Protein AF-A0A7W7LZ13-F1 (afdb_monomer)

Structure (mmCIF, N/CA/C/O backbone):
data_AF-A0A7W7LZ13-F1
#
_entry.id   AF-A0A7W7LZ13-F1
#
loop_
_atom_site.gro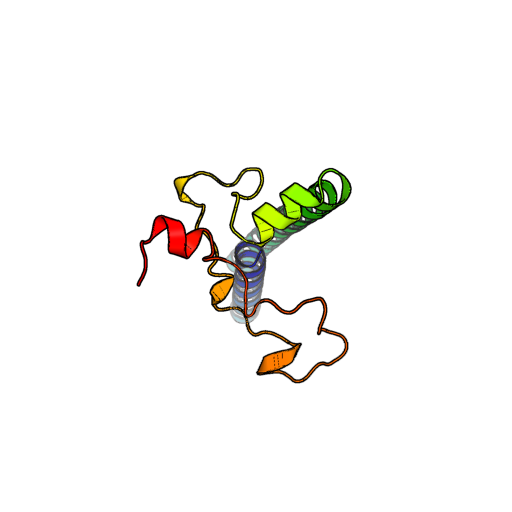up_PDB
_atom_site.id
_atom_site.type_symbol
_atom_site.label_atom_id
_atom_site.label_alt_id
_atom_site.label_comp_id
_atom_site.label_asym_id
_atom_site.label_entity_id
_atom_site.label_seq_id
_atom_site.pdbx_PDB_ins_code
_atom_site.Cartn_x
_atom_site.Cartn_y
_atom_site.Cartn_z
_atom_site.occupancy
_atom_site.B_iso_or_equiv
_atom_site.auth_seq_id
_atom_site.auth_comp_id
_atom_site.auth_asym_id
_atom_site.auth_atom_id
_atom_site.pdbx_PDB_model_num
ATOM 1 N N . MET A 1 1 ? 3.467 -4.064 -2.921 1.00 59.59 1 MET A N 1
ATOM 2 C CA . MET A 1 1 ? 2.098 -4.061 -2.355 1.00 59.59 1 MET A CA 1
ATOM 3 C C . MET A 1 1 ? 2.146 -4.537 -0.903 1.00 59.59 1 MET A C 1
ATOM 5 O O . MET A 1 1 ? 1.554 -5.547 -0.559 1.0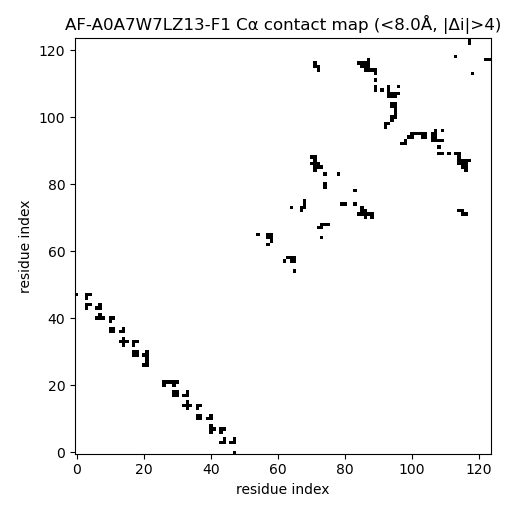0 59.59 1 MET A O 1
ATOM 9 N N . THR A 1 2 ? 2.902 -3.828 -0.067 1.00 74.88 2 THR A N 1
ATOM 10 C CA . THR A 1 2 ? 3.120 -4.149 1.355 1.00 74.88 2 THR A CA 1
ATOM 11 C C . THR A 1 2 ? 2.289 -3.241 2.254 1.00 74.88 2 THR A C 1
ATOM 13 O O . THR A 1 2 ? 1.703 -3.706 3.220 1.00 74.88 2 THR A O 1
ATOM 16 N N . ASP A 1 3 ? 2.124 -1.974 1.875 1.00 89.25 3 ASP A N 1
ATOM 17 C CA . ASP A 1 3 ? 1.556 -0.963 2.773 1.00 89.25 3 ASP A CA 1
ATOM 18 C C . ASP A 1 3 ? 0.060 -1.170 3.055 1.00 89.25 3 ASP A C 1
ATOM 20 O O . ASP A 1 3 ? -0.383 -1.013 4.190 1.00 89.25 3 ASP A O 1
ATOM 24 N N . LEU A 1 4 ? -0.728 -1.591 2.055 1.00 92.75 4 LEU A N 1
ATOM 25 C CA . LEU A 1 4 ? -2.144 -1.945 2.255 1.00 92.75 4 LEU A CA 1
ATOM 26 C C . LEU A 1 4 ? -2.304 -3.225 3.090 1.00 92.75 4 LEU A C 1
ATOM 28 O O . LEU A 1 4 ? -3.200 -3.309 3.932 1.00 92.75 4 LEU A O 1
ATOM 32 N N . GLN A 1 5 ? -1.408 -4.197 2.903 1.00 90.75 5 GLN A N 1
ATOM 33 C CA . GLN A 1 5 ? -1.391 -5.427 3.696 1.00 90.75 5 GLN A CA 1
ATOM 34 C C . GLN A 1 5 ? -1.037 -5.128 5.156 1.00 90.75 5 GLN A C 1
ATOM 36 O O . GLN A 1 5 ? -1.702 -5.619 6.071 1.00 90.75 5 GLN A O 1
ATOM 41 N N . ASP A 1 6 ? -0.045 -4.268 5.382 1.00 94.75 6 ASP A N 1
ATOM 42 C CA . ASP A 1 6 ? 0.335 -3.803 6.711 1.00 94.75 6 ASP A CA 1
ATOM 43 C C . ASP A 1 6 ? -0.773 -2.983 7.369 1.00 94.75 6 ASP A C 1
ATOM 45 O O . ASP A 1 6 ? -1.111 -3.242 8.524 1.00 94.75 6 ASP A O 1
ATOM 49 N N . ALA A 1 7 ? -1.416 -2.068 6.639 1.00 95.50 7 ALA A N 1
ATOM 50 C CA . ALA A 1 7 ? -2.565 -1.321 7.142 1.00 95.50 7 ALA A CA 1
ATOM 51 C C . ALA A 1 7 ? -3.699 -2.265 7.582 1.00 95.50 7 ALA A C 1
ATOM 53 O O . ALA A 1 7 ? -4.200 -2.157 8.704 1.00 95.50 7 ALA A O 1
ATOM 54 N N . SER A 1 8 ? -4.056 -3.243 6.744 1.00 94.25 8 SER A N 1
ATOM 55 C CA . SER A 1 8 ? -5.055 -4.276 7.054 1.00 94.25 8 SER A CA 1
ATOM 56 C C . SER A 1 8 ? -4.678 -5.079 8.308 1.00 94.25 8 SER A C 1
ATOM 58 O O . SER A 1 8 ? -5.511 -5.290 9.198 1.00 94.25 8 SER A O 1
ATOM 60 N N . ARG A 1 9 ? -3.401 -5.461 8.444 1.00 94.56 9 ARG A N 1
ATOM 61 C CA . ARG A 1 9 ? -2.867 -6.160 9.623 1.00 94.56 9 ARG A CA 1
ATOM 62 C C . ARG A 1 9 ? -2.953 -5.308 10.889 1.00 94.56 9 ARG A C 1
ATOM 64 O O . ARG A 1 9 ? -3.409 -5.799 11.923 1.00 94.56 9 ARG A O 1
ATOM 71 N N . PHE A 1 10 ? -2.546 -4.042 10.829 1.00 96.94 10 PHE A N 1
ATOM 72 C CA . PHE A 1 10 ? -2.582 -3.135 11.978 1.00 96.94 10 PHE A CA 1
ATOM 73 C C . PHE A 1 10 ? -4.009 -2.869 12.455 1.00 96.94 10 PHE A C 1
ATOM 75 O O . PHE A 1 10 ? -4.268 -2.937 13.657 1.00 96.94 10 PHE A O 1
ATOM 82 N N . LEU A 1 11 ? -4.949 -2.669 11.530 1.00 97.81 11 LEU A N 1
ATOM 83 C CA . LEU A 1 11 ? -6.370 -2.524 11.851 1.00 97.81 11 LEU A CA 1
ATOM 84 C C . LEU A 1 11 ? -6.930 -3.787 12.517 1.00 97.81 11 LEU A C 1
ATOM 86 O O . LEU A 1 11 ? -7.614 -3.700 13.538 1.00 97.81 11 LEU A O 1
ATOM 90 N N . GLY A 1 12 ? -6.594 -4.969 11.989 1.00 96.50 12 GLY A N 1
ATOM 91 C CA . GLY A 1 12 ? -6.993 -6.248 12.577 1.00 96.50 12 GLY A CA 1
ATOM 92 C C . GLY A 1 12 ? -6.481 -6.427 14.010 1.00 96.50 12 GLY A C 1
ATOM 93 O O . GLY A 1 12 ? -7.250 -6.799 14.903 1.00 96.50 12 GLY A O 1
ATOM 94 N N . ASN A 1 13 ? -5.210 -6.098 14.246 1.00 97.94 13 ASN A N 1
ATOM 95 C CA . ASN A 1 13 ? -4.586 -6.162 15.568 1.00 97.94 13 ASN A CA 1
ATOM 96 C C . ASN A 1 13 ? -5.245 -5.192 16.558 1.00 97.94 13 ASN A C 1
ATOM 98 O O . ASN A 1 13 ? -5.585 -5.588 17.675 1.00 97.94 13 ASN A O 1
ATOM 102 N N . ALA A 1 14 ? -5.482 -3.946 16.144 1.00 98.19 14 ALA A N 1
ATOM 103 C CA . ALA A 1 14 ? -6.150 -2.946 16.970 1.00 98.19 14 ALA A CA 1
ATOM 104 C C . ALA A 1 14 ? -7.587 -3.370 17.332 1.00 98.19 14 ALA A C 1
ATOM 106 O O . ALA A 1 14 ? -7.981 -3.308 18.498 1.00 98.19 14 ALA A O 1
ATOM 107 N N . ALA A 1 15 ? -8.347 -3.902 16.369 1.00 98.00 15 ALA A N 1
ATOM 108 C CA . ALA A 1 15 ? -9.695 -4.410 16.610 1.00 98.00 15 ALA A CA 1
ATOM 109 C C . ALA A 1 15 ? -9.709 -5.591 17.601 1.00 98.00 15 ALA A C 1
ATOM 111 O O . ALA A 1 15 ? -10.597 -5.681 18.451 1.00 98.00 15 ALA A O 1
ATOM 112 N N . MET A 1 16 ? -8.724 -6.495 17.525 1.00 97.56 16 MET A N 1
ATOM 113 C CA . MET A 1 16 ? -8.568 -7.591 18.491 1.00 97.56 16 MET A CA 1
ATOM 114 C C . MET A 1 16 ? -8.253 -7.077 19.900 1.00 97.56 16 MET A C 1
ATOM 116 O O . MET A 1 16 ? -8.856 -7.547 20.867 1.00 97.56 16 MET A O 1
ATOM 120 N N . ALA A 1 17 ? -7.354 -6.098 20.024 1.00 98.25 17 ALA A N 1
ATOM 121 C CA . ALA A 1 17 ? -7.001 -5.506 21.312 1.00 98.25 17 ALA A CA 1
ATOM 122 C C . ALA A 1 17 ? -8.208 -4.828 21.987 1.00 98.25 17 ALA A C 1
ATOM 124 O O . ALA A 1 17 ? -8.434 -5.021 23.184 1.00 98.25 17 ALA A O 1
ATOM 125 N N . LEU A 1 18 ? -9.028 -4.107 21.216 1.00 98.19 18 LEU A N 1
ATOM 126 C CA . LEU A 1 18 ? -10.250 -3.462 21.707 1.00 98.19 18 LEU A CA 1
ATOM 127 C C . LEU A 1 18 ? -11.326 -4.470 22.119 1.00 98.19 18 LEU A C 1
ATOM 129 O O . LEU A 1 18 ? -11.929 -4.313 23.178 1.00 98.19 18 LEU A O 1
ATOM 133 N N . ARG A 1 19 ? -11.516 -5.559 21.362 1.00 96.94 19 ARG A N 1
ATOM 134 C CA . ARG A 1 19 ? -12.392 -6.664 21.795 1.00 96.94 19 ARG A CA 1
ATOM 135 C C . ARG A 1 19 ? -11.937 -7.257 23.123 1.00 96.94 19 ARG A C 1
ATOM 137 O O . ARG A 1 19 ? -12.757 -7.496 24.002 1.00 96.94 19 ARG A O 1
ATOM 144 N N . ALA A 1 20 ? -10.633 -7.456 23.296 1.00 97.69 20 ALA A N 1
ATOM 145 C CA . ALA A 1 20 ? -10.096 -7.962 24.552 1.00 97.69 20 ALA A CA 1
ATOM 146 C C . ALA A 1 20 ? -10.318 -6.973 25.715 1.00 97.69 20 ALA A C 1
ATOM 148 O O . ALA A 1 20 ? -10.598 -7.398 26.834 1.00 97.69 20 ALA A O 1
ATOM 149 N N . ALA A 1 21 ? -10.229 -5.662 25.463 1.00 97.81 21 ALA A N 1
ATOM 150 C CA . ALA A 1 21 ? -10.563 -4.637 26.451 1.00 97.81 21 ALA A CA 1
ATOM 151 C C . ALA A 1 21 ? -12.056 -4.651 26.813 1.00 97.81 21 ALA A C 1
ATOM 153 O O . ALA A 1 21 ? -12.382 -4.629 27.998 1.00 97.81 21 ALA A O 1
ATOM 154 N N . HIS A 1 22 ? -12.948 -4.771 25.825 1.00 97.50 22 HIS A N 1
ATOM 155 C CA . HIS A 1 22 ? -14.387 -4.934 26.046 1.00 97.50 22 HIS A CA 1
ATOM 156 C C . HIS A 1 22 ? -14.683 -6.147 26.938 1.00 97.50 22 HIS A C 1
ATOM 158 O O . HIS A 1 22 ? -15.316 -5.992 27.975 1.00 97.50 22 HIS A O 1
ATOM 164 N N . VAL A 1 23 ? -14.137 -7.326 26.614 1.00 97.94 23 VAL A N 1
ATOM 165 C CA . VAL A 1 23 ? -14.340 -8.557 27.405 1.00 97.94 23 VAL A CA 1
ATOM 166 C C . VAL A 1 23 ? -13.897 -8.393 28.864 1.00 97.94 23 VAL A C 1
ATOM 168 O O . VAL A 1 23 ? -14.535 -8.933 29.761 1.00 97.94 23 VAL A O 1
ATOM 171 N N . ARG A 1 24 ? -12.820 -7.639 29.124 1.00 97.75 24 ARG A N 1
ATOM 172 C CA . ARG A 1 24 ? -12.316 -7.411 30.490 1.00 97.75 24 ARG A CA 1
ATOM 173 C C . ARG A 1 24 ? -13.083 -6.351 31.276 1.00 97.75 24 ARG A C 1
ATOM 175 O O . ARG A 1 24 ? -13.053 -6.389 32.500 1.00 97.75 24 ARG A O 1
ATOM 182 N N . THR A 1 25 ? -13.689 -5.380 30.600 1.00 97.06 25 THR A N 1
ATOM 183 C CA . THR A 1 25 ? -14.264 -4.186 31.248 1.00 97.06 25 THR A CA 1
ATOM 184 C C . THR A 1 25 ? -15.787 -4.141 31.200 1.00 97.06 25 THR A C 1
ATOM 186 O O . THR A 1 25 ? -16.388 -3.421 31.986 1.00 97.06 25 THR A O 1
ATOM 189 N N . GLY A 1 26 ? -16.414 -4.878 30.280 1.00 95.44 26 GLY A N 1
ATOM 190 C CA . GLY A 1 26 ? -17.840 -4.770 29.971 1.00 95.44 26 GLY A CA 1
ATOM 191 C C . GLY A 1 26 ? -18.226 -3.477 29.244 1.00 95.44 26 GLY A C 1
ATOM 192 O O . GLY A 1 26 ? -19.401 -3.263 28.976 1.00 95.44 26 GLY A O 1
ATOM 193 N N . THR A 1 27 ? -17.271 -2.600 28.912 1.00 95.81 27 THR A N 1
ATOM 194 C CA . THR A 1 27 ? -17.566 -1.301 28.297 1.00 95.81 27 THR A CA 1
ATOM 195 C C . THR A 1 27 ? -17.864 -1.454 26.805 1.00 95.81 27 THR A C 1
ATOM 197 O O . THR A 1 27 ? -16.972 -1.788 26.018 1.00 95.81 27 THR A O 1
ATOM 200 N N . ASP A 1 28 ? -19.093 -1.149 26.390 1.00 96.31 28 ASP A N 1
ATOM 201 C CA . ASP A 1 28 ? -19.549 -1.265 24.992 1.00 96.31 28 ASP A CA 1
ATOM 202 C C . ASP A 1 28 ? -18.827 -0.323 24.023 1.00 96.31 28 ASP A C 1
ATOM 204 O O . ASP A 1 28 ? -18.696 -0.623 22.836 1.00 96.31 28 ASP A O 1
ATOM 208 N N . HIS A 1 29 ? -18.281 0.789 24.521 1.00 96.12 29 HIS A N 1
ATOM 209 C CA . HIS A 1 29 ? -17.519 1.730 23.699 1.00 96.12 29 HIS A CA 1
ATOM 210 C C . HIS A 1 29 ? -16.346 1.051 22.970 1.00 96.12 29 HIS A C 1
ATOM 212 O O . HIS A 1 29 ? -16.128 1.291 21.783 1.00 96.12 29 HIS A O 1
ATOM 218 N N . TYR A 1 30 ? -15.635 0.134 23.637 1.00 96.75 30 TYR A N 1
ATOM 219 C CA . TYR A 1 30 ? -14.550 -0.621 23.005 1.00 96.75 30 TYR A CA 1
ATOM 220 C C . TYR A 1 30 ? -15.055 -1.576 21.916 1.00 96.75 30 TYR A C 1
ATOM 222 O O . TYR A 1 30 ? -14.377 -1.755 20.902 1.00 96.75 30 TYR A O 1
ATOM 230 N N . ALA A 1 31 ? -16.238 -2.174 22.093 1.00 95.69 31 ALA A N 1
ATOM 231 C CA . ALA A 1 31 ? -16.851 -3.032 21.081 1.00 95.69 31 ALA A CA 1
ATOM 232 C C . ALA A 1 31 ? -17.266 -2.230 19.836 1.00 95.69 31 ALA A C 1
ATOM 234 O O . ALA A 1 31 ? -17.017 -2.684 18.719 1.00 95.69 31 ALA A O 1
ATOM 235 N N . GLY A 1 32 ? -17.812 -1.022 20.027 1.00 97.62 32 GLY A N 1
ATOM 236 C CA . GLY A 1 32 ? -18.147 -0.096 18.942 1.00 97.62 32 GLY A CA 1
ATOM 237 C C . GLY A 1 32 ? -16.932 0.253 18.079 1.00 97.62 32 GLY A C 1
ATOM 238 O O . GLY A 1 32 ? -16.936 -0.009 16.877 1.00 97.62 32 GLY A O 1
ATOM 239 N N . ILE A 1 33 ? -15.840 0.717 18.699 1.00 98.06 33 ILE A N 1
ATOM 240 C CA . ILE A 1 33 ? -14.602 1.043 17.967 1.00 98.06 33 ILE A CA 1
ATOM 241 C C . ILE A 1 33 ? -14.036 -0.205 17.271 1.00 98.06 33 ILE A C 1
ATOM 243 O O . ILE A 1 33 ? -13.590 -0.144 16.125 1.00 98.06 33 ILE A O 1
ATOM 247 N N . ALA A 1 34 ? -14.071 -1.374 17.919 1.00 97.69 34 ALA A N 1
ATOM 248 C CA . ALA A 1 34 ? -13.594 -2.609 17.299 1.00 97.69 34 ALA A CA 1
ATOM 249 C C . ALA A 1 34 ? -14.392 -2.998 16.040 1.00 97.69 34 ALA A C 1
ATOM 251 O O . ALA A 1 34 ? -13.817 -3.584 15.116 1.00 97.69 34 ALA A O 1
ATOM 252 N N . ALA A 1 35 ? -15.694 -2.699 15.999 1.00 97.38 35 ALA A N 1
ATOM 253 C CA . ALA A 1 35 ? -16.534 -2.912 14.826 1.00 97.38 35 ALA A CA 1
ATOM 254 C C . ALA A 1 35 ? -16.192 -1.923 13.699 1.00 97.38 35 ALA A C 1
ATOM 256 O O . ALA A 1 35 ? -16.039 -2.345 12.552 1.00 97.38 35 ALA A O 1
ATOM 257 N N . GLU A 1 36 ? -15.975 -0.645 14.025 1.00 98.19 36 GLU A N 1
ATOM 258 C CA . GLU A 1 36 ? -15.538 0.373 13.059 1.00 98.19 36 GLU A CA 1
ATOM 259 C C . GLU A 1 36 ? -14.200 0.003 12.406 1.00 98.19 36 GLU A C 1
ATOM 261 O O . GLU A 1 36 ? -14.078 0.005 11.179 1.00 98.19 36 GLU A O 1
ATOM 266 N N . LEU A 1 37 ? -13.209 -0.404 13.208 1.00 98.12 37 LEU A N 1
ATOM 267 C CA . LEU A 1 37 ? -11.906 -0.835 12.695 1.00 98.12 37 LEU A CA 1
ATOM 268 C C . LEU A 1 37 ? -12.008 -2.074 11.803 1.00 98.12 37 LEU A C 1
ATOM 270 O O . LEU A 1 37 ? -11.261 -2.190 10.832 1.00 98.12 37 LEU A O 1
ATOM 274 N N . LYS A 1 38 ? -12.933 -2.995 12.102 1.00 95.75 38 LYS A N 1
ATOM 275 C CA . LYS A 1 38 ? -13.185 -4.160 11.248 1.00 95.75 38 LYS A CA 1
ATOM 276 C C . LYS A 1 38 ? -13.743 -3.734 9.888 1.00 95.75 38 LYS A C 1
ATOM 278 O O . LYS A 1 38 ? -13.220 -4.178 8.869 1.00 95.75 38 LYS A O 1
ATOM 283 N N . GLY A 1 39 ? -14.739 -2.846 9.868 1.00 97.00 39 GLY A N 1
ATOM 284 C CA . GLY A 1 39 ? -15.288 -2.307 8.621 1.00 97.00 39 GLY A CA 1
ATOM 285 C C . GLY A 1 39 ? -14.239 -1.545 7.803 1.00 97.00 39 GLY A C 1
ATOM 286 O O . GLY A 1 39 ? -14.174 -1.675 6.582 1.00 97.00 39 GLY A O 1
ATOM 287 N N . LEU A 1 40 ? -13.348 -0.801 8.466 1.00 98.00 40 LEU A N 1
ATOM 288 C CA . LEU A 1 40 ? -12.226 -0.149 7.790 1.00 98.00 40 LEU A CA 1
ATOM 289 C C . LEU A 1 40 ? -11.222 -1.164 7.219 1.00 98.00 40 LEU A C 1
ATOM 291 O O . LEU A 1 40 ? -10.775 -0.994 6.088 1.00 98.00 40 LEU A O 1
ATOM 295 N N . ALA A 1 41 ? -10.899 -2.233 7.952 1.00 96.56 41 ALA A N 1
ATOM 296 C CA . ALA A 1 41 ? -10.011 -3.289 7.463 1.00 96.56 41 ALA A CA 1
ATOM 297 C C . ALA A 1 41 ? -10.572 -3.985 6.211 1.00 96.56 41 ALA A C 1
ATOM 299 O O . ALA A 1 41 ? -9.821 -4.278 5.284 1.00 96.56 41 ALA A O 1
ATOM 300 N N . GLU A 1 42 ? -11.886 -4.212 6.149 1.00 96.06 42 GLU A N 1
ATOM 301 C CA . GLU A 1 42 ? -12.558 -4.765 4.965 1.00 96.06 42 GLU A CA 1
ATOM 302 C C . GLU A 1 42 ? -12.430 -3.833 3.751 1.00 96.06 42 GLU A C 1
ATOM 304 O O . GLU A 1 42 ? -12.090 -4.289 2.660 1.00 96.06 42 GLU A O 1
ATOM 309 N N . ARG A 1 43 ? -12.592 -2.519 3.943 1.00 97.38 43 ARG A N 1
ATOM 310 C CA . ARG A 1 43 ? -12.373 -1.524 2.879 1.00 97.38 43 ARG A CA 1
ATOM 311 C C . ARG A 1 43 ? -10.921 -1.483 2.402 1.00 97.38 43 ARG A C 1
ATOM 313 O O . ARG A 1 43 ? -10.675 -1.376 1.207 1.00 97.38 43 ARG A O 1
ATOM 320 N N . VAL A 1 44 ? -9.950 -1.591 3.311 1.00 96.69 44 VAL A N 1
ATOM 321 C CA . VAL A 1 44 ? -8.525 -1.653 2.939 1.00 96.69 44 VAL A CA 1
ATOM 322 C C . VAL A 1 44 ? -8.219 -2.911 2.120 1.00 96.69 44 VAL A C 1
ATOM 324 O O . VAL A 1 44 ? -7.448 -2.836 1.168 1.00 96.69 44 VAL A O 1
ATOM 327 N N . ARG A 1 45 ? -8.854 -4.050 2.426 1.00 93.50 45 ARG A N 1
ATOM 328 C CA . ARG A 1 45 ? -8.720 -5.272 1.613 1.00 93.50 45 ARG A CA 1
ATOM 329 C C . ARG A 1 45 ? -9.289 -5.107 0.209 1.00 93.50 45 ARG A C 1
ATOM 331 O O . ARG A 1 45 ? -8.646 -5.531 -0.738 1.00 93.50 45 ARG A O 1
ATOM 338 N N . GLN A 1 46 ? -10.428 -4.431 0.059 1.00 95.88 46 GLN A N 1
ATOM 339 C CA . GLN A 1 46 ? -10.967 -4.116 -1.271 1.00 95.88 46 GLN A CA 1
ATOM 340 C C . GLN A 1 46 ? -9.969 -3.294 -2.100 1.00 95.88 46 GLN A C 1
ATOM 342 O O . GLN A 1 46 ? -9.744 -3.600 -3.265 1.00 95.88 46 GLN A O 1
ATOM 347 N N . LEU A 1 47 ? -9.294 -2.314 -1.487 1.00 95.00 47 LEU A N 1
ATOM 348 C CA . LEU A 1 47 ? -8.233 -1.551 -2.157 1.00 95.00 47 LEU A CA 1
ATOM 349 C C . LEU A 1 47 ? -7.029 -2.423 -2.545 1.00 95.00 47 LEU A C 1
ATOM 351 O O . LEU A 1 47 ? -6.428 -2.208 -3.598 1.00 95.00 47 LEU A O 1
ATOM 355 N N . GLU A 1 48 ? -6.665 -3.401 -1.712 1.00 93.00 48 GLU A N 1
ATOM 356 C CA . GLU A 1 48 ? -5.620 -4.375 -2.043 1.00 93.00 48 GLU A CA 1
ATOM 357 C C . GLU A 1 48 ? -6.024 -5.234 -3.251 1.00 93.00 48 GLU A C 1
ATOM 359 O O . GLU A 1 48 ? -5.229 -5.403 -4.178 1.00 93.00 48 GLU A O 1
ATOM 364 N N . ASP A 1 49 ? -7.258 -5.737 -3.266 1.00 93.50 49 ASP A N 1
ATOM 365 C CA . ASP A 1 49 ? -7.794 -6.548 -4.360 1.00 93.50 49 ASP A CA 1
ATOM 366 C C . ASP A 1 49 ? -7.864 -5.747 -5.666 1.00 93.50 49 ASP A C 1
ATOM 368 O O . ASP A 1 49 ? -7.448 -6.234 -6.718 1.00 93.50 49 ASP A O 1
ATOM 372 N N . GLU A 1 50 ? -8.291 -4.485 -5.606 1.00 93.31 50 GLU A N 1
ATOM 373 C CA . GLU A 1 50 ? -8.276 -3.575 -6.752 1.00 93.31 50 GLU A CA 1
ATOM 374 C C . GLU A 1 50 ? -6.858 -3.326 -7.276 1.00 93.31 50 GLU A C 1
ATOM 376 O O . GLU A 1 50 ? -6.627 -3.366 -8.487 1.00 93.31 50 GLU A O 1
ATOM 381 N N . ALA A 1 51 ? -5.889 -3.071 -6.389 1.00 91.00 51 ALA A N 1
ATOM 382 C CA . ALA A 1 51 ? -4.493 -2.887 -6.779 1.00 91.00 51 ALA A CA 1
ATOM 383 C C . ALA A 1 51 ? -3.932 -4.156 -7.441 1.00 91.00 51 ALA A C 1
ATOM 385 O O . ALA A 1 51 ? -3.239 -4.085 -8.459 1.00 91.00 51 ALA A O 1
ATOM 386 N N . ARG A 1 52 ? -4.282 -5.329 -6.905 1.00 90.94 52 ARG A N 1
ATOM 387 C CA . ARG A 1 52 ? -3.903 -6.630 -7.457 1.00 90.94 52 ARG A CA 1
ATOM 388 C C . ARG A 1 52 ? -4.535 -6.887 -8.820 1.00 90.94 52 ARG A C 1
ATOM 390 O O . ARG A 1 52 ? -3.827 -7.359 -9.710 1.00 90.94 52 ARG A O 1
ATOM 397 N N . SER A 1 53 ? -5.815 -6.563 -8.996 1.00 93.62 53 SER A N 1
ATOM 398 C CA . SER A 1 53 ? -6.503 -6.670 -10.287 1.00 93.62 53 SER 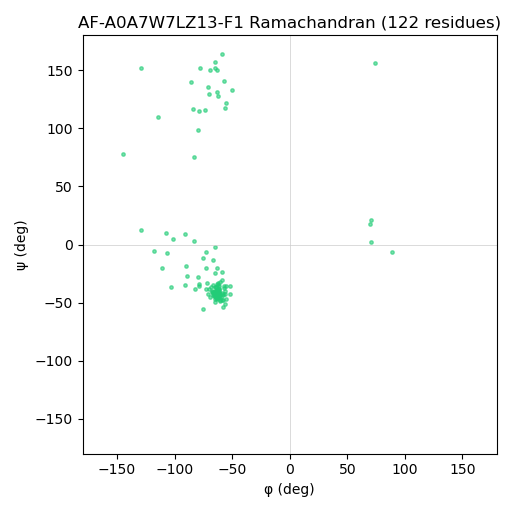A CA 1
ATOM 399 C C . SER A 1 53 ? -5.831 -5.778 -11.322 1.00 93.62 53 SER A C 1
ATOM 401 O O . SER A 1 53 ? -5.420 -6.273 -12.363 1.00 93.62 53 SER A O 1
ATOM 403 N N . LYS A 1 54 ? -5.573 -4.505 -10.993 1.00 91.56 54 LYS A N 1
ATOM 404 C CA . LYS A 1 54 ? -4.886 -3.562 -11.893 1.00 91.56 54 LYS A CA 1
ATOM 405 C C . LYS A 1 54 ? -3.512 -4.065 -12.340 1.00 91.56 54 LYS A C 1
ATOM 407 O O . LYS A 1 54 ? -3.136 -3.865 -13.491 1.00 91.56 54 LYS A O 1
ATOM 412 N N . MET A 1 55 ? -2.762 -4.729 -11.456 1.00 91.56 55 MET A N 1
ATOM 413 C CA . MET A 1 55 ? -1.486 -5.353 -11.826 1.00 91.56 55 MET A CA 1
ATOM 414 C C . MET A 1 55 ? -1.664 -6.530 -12.794 1.00 91.56 55 MET A C 1
ATOM 416 O O . MET A 1 55 ? -0.890 -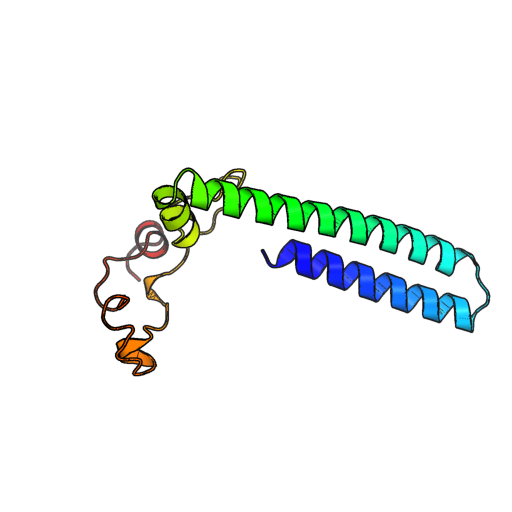6.645 -13.741 1.00 91.56 55 MET A O 1
ATOM 420 N N . HIS A 1 56 ? -2.671 -7.383 -12.585 1.00 93.75 56 HIS A N 1
ATOM 421 C CA . HIS A 1 56 ? -2.980 -8.482 -13.510 1.00 93.75 56 HIS A CA 1
ATOM 422 C C . HIS A 1 56 ? -3.461 -7.958 -14.865 1.00 93.75 56 HIS A C 1
ATOM 424 O O . HIS A 1 56 ? -3.022 -8.441 -15.909 1.00 93.75 56 HIS A O 1
ATOM 430 N N . ASP A 1 57 ? -4.310 -6.934 -14.855 1.00 95.94 57 ASP A N 1
ATOM 431 C CA . ASP A 1 57 ? -4.812 -6.285 -16.059 1.00 95.94 57 ASP A CA 1
ATOM 432 C C . ASP A 1 57 ? -3.656 -5.659 -16.845 1.00 95.94 57 ASP A C 1
ATOM 434 O O . ASP A 1 57 ? -3.529 -5.896 -18.044 1.00 95.94 57 ASP A O 1
ATOM 438 N N . LEU A 1 58 ? -2.737 -4.953 -16.175 1.00 95.75 58 LEU A N 1
ATOM 439 C CA . LEU A 1 58 ? -1.531 -4.425 -16.815 1.00 95.75 58 LEU A CA 1
ATOM 440 C C . LEU A 1 58 ? -0.670 -5.547 -17.405 1.00 95.75 58 LEU A C 1
ATOM 442 O O . LEU A 1 58 ? -0.270 -5.459 -18.558 1.00 95.75 58 LEU A O 1
ATOM 446 N N . HIS A 1 59 ? -0.411 -6.610 -16.643 1.00 95.00 59 HIS A N 1
ATOM 447 C CA . HIS A 1 59 ? 0.393 -7.736 -17.119 1.00 95.00 59 HIS A CA 1
ATOM 448 C C . HIS A 1 59 ? -0.227 -8.434 -18.337 1.00 95.00 59 HIS A C 1
ATOM 450 O O . HIS A 1 59 ? 0.500 -8.884 -19.215 1.00 95.00 59 HIS A O 1
ATOM 456 N N . SER A 1 60 ? -1.556 -8.534 -18.399 1.00 96.31 60 SER A N 1
ATOM 457 C CA . SER A 1 60 ? -2.251 -9.181 -19.517 1.00 96.31 60 SER A CA 1
ATOM 458 C C . SER A 1 60 ? -2.363 -8.293 -20.760 1.00 96.31 60 SER A C 1
ATOM 460 O O . SER A 1 60 ? -2.302 -8.805 -21.875 1.00 96.31 60 SER A O 1
ATOM 462 N N . THR A 1 61 ? -2.515 -6.979 -20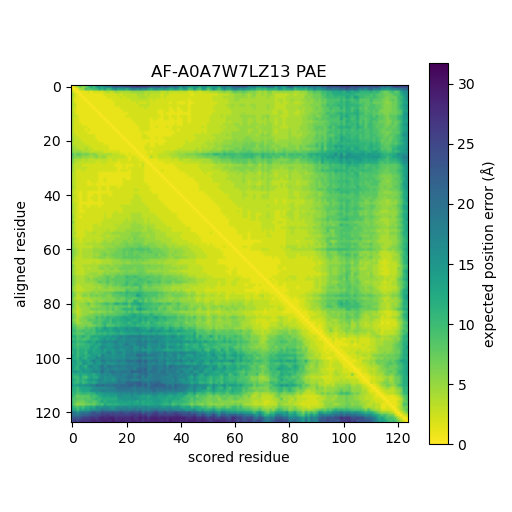.581 1.00 97.25 61 THR A N 1
ATOM 463 C CA . THR A 1 61 ? -2.733 -6.026 -21.682 1.00 97.25 61 THR A CA 1
ATOM 464 C C . THR A 1 61 ? -1.441 -5.434 -22.239 1.00 97.25 61 THR A C 1
ATOM 466 O O . THR A 1 61 ? -1.352 -5.204 -23.442 1.00 97.25 61 THR A O 1
ATOM 469 N N . ASP A 1 62 ? -0.437 -5.211 -21.390 1.00 97.06 62 ASP A N 1
ATOM 470 C CA . ASP A 1 62 ? 0.866 -4.648 -21.754 1.00 97.06 62 ASP A CA 1
ATOM 471 C C . ASP A 1 62 ? 1.983 -5.284 -20.893 1.00 97.06 62 ASP A C 1
ATOM 473 O O . ASP A 1 62 ? 2.463 -4.689 -19.915 1.00 97.06 62 ASP A O 1
ATOM 477 N N . PRO A 1 63 ? 2.407 -6.519 -21.236 1.00 95.12 63 PRO A N 1
ATOM 478 C CA . PRO A 1 63 ? 3.433 -7.243 -20.487 1.00 95.12 63 PRO A CA 1
ATOM 479 C C . PRO A 1 63 ? 4.779 -6.509 -20.445 1.00 95.12 63 PRO A C 1
ATOM 481 O O . PRO A 1 63 ? 5.514 -6.600 -19.459 1.00 95.12 63 PRO A O 1
ATOM 484 N N . GLU A 1 64 ? 5.113 -5.763 -21.501 1.00 95.25 64 GLU A N 1
ATOM 485 C CA . GLU A 1 64 ? 6.366 -5.013 -21.578 1.00 95.25 64 GLU A CA 1
ATOM 486 C C . GLU A 1 64 ? 6.367 -3.844 -20.597 1.00 95.25 64 GLU A C 1
ATOM 488 O O . GLU A 1 64 ? 7.337 -3.652 -19.859 1.00 95.25 64 GLU A O 1
ATOM 493 N N . ARG A 1 65 ? 5.272 -3.078 -20.529 1.00 95.19 65 ARG A N 1
ATOM 494 C CA . ARG A 1 65 ? 5.129 -2.018 -19.528 1.00 95.19 65 ARG A CA 1
ATOM 495 C C . ARG A 1 65 ? 5.098 -2.577 -18.120 1.00 95.19 65 ARG A C 1
ATOM 497 O O . ARG A 1 65 ? 5.735 -2.001 -17.242 1.00 95.19 65 ARG A O 1
ATOM 504 N N . PHE A 1 66 ? 4.428 -3.707 -17.901 1.00 95.19 66 PHE A N 1
ATOM 505 C CA . PHE A 1 66 ? 4.484 -4.388 -16.611 1.00 95.19 66 PHE A CA 1
ATOM 506 C C . PHE A 1 66 ? 5.933 -4.690 -16.198 1.00 95.19 66 PHE A C 1
ATOM 508 O O . PHE A 1 66 ? 6.320 -4.382 -15.069 1.00 95.19 66 PHE A O 1
ATOM 515 N N . ALA A 1 67 ? 6.751 -5.232 -17.108 1.00 91.88 67 ALA A N 1
ATOM 516 C CA . ALA A 1 67 ? 8.165 -5.496 -16.846 1.00 91.88 67 ALA A CA 1
ATOM 517 C C . ALA A 1 67 ? 8.938 -4.207 -16.526 1.00 91.88 67 ALA A C 1
ATOM 519 O O . ALA A 1 67 ? 9.654 -4.160 -15.528 1.00 91.88 67 ALA A O 1
ATOM 520 N N . ARG A 1 68 ? 8.730 -3.122 -17.287 1.00 92.31 68 ARG A N 1
ATOM 521 C CA . ARG A 1 68 ? 9.371 -1.824 -17.008 1.00 92.31 68 ARG A CA 1
ATOM 522 C C . ARG A 1 68 ? 8.969 -1.248 -15.648 1.00 92.31 68 ARG A C 1
ATOM 524 O O . ARG A 1 68 ? 9.840 -0.740 -14.943 1.00 92.31 68 ARG A O 1
ATOM 531 N N . CYS A 1 69 ? 7.702 -1.360 -15.245 1.00 92.50 69 CYS A N 1
ATOM 532 C CA . CYS A 1 69 ? 7.248 -0.943 -13.915 1.00 92.50 69 CYS A CA 1
ATOM 533 C C . CYS A 1 69 ? 7.878 -1.793 -12.803 1.00 92.50 69 CYS A C 1
ATOM 535 O O . CYS A 1 69 ? 8.461 -1.260 -11.859 1.00 92.50 69 CYS A O 1
ATOM 537 N N . ARG A 1 70 ? 7.826 -3.123 -12.942 1.00 90.44 70 ARG A N 1
ATOM 538 C CA . ARG A 1 70 ? 8.429 -4.081 -12.001 1.00 90.44 70 ARG A CA 1
ATOM 539 C C . ARG A 1 70 ? 9.925 -3.832 -11.809 1.00 90.44 70 ARG A C 1
ATOM 541 O O . ARG A 1 70 ? 10.420 -3.869 -10.683 1.00 90.44 70 ARG A O 1
ATOM 548 N N . ASP A 1 71 ? 10.627 -3.558 -12.900 1.00 88.69 71 ASP A N 1
ATOM 549 C CA . ASP A 1 71 ? 12.078 -3.377 -12.907 1.00 88.69 71 ASP A CA 1
ATOM 550 C C . ASP A 1 71 ? 12.484 -1.948 -12.499 1.00 88.69 71 ASP A C 1
ATOM 552 O O . ASP A 1 71 ? 13.667 -1.620 -12.472 1.00 88.69 71 ASP A O 1
ATOM 556 N N . GLY A 1 72 ? 11.515 -1.094 -12.144 1.00 89.25 72 GLY A N 1
ATOM 557 C CA . GLY A 1 72 ? 11.754 0.272 -11.684 1.00 89.25 72 GLY A CA 1
ATOM 558 C C . GLY A 1 72 ? 12.237 1.212 -12.785 1.00 89.25 72 GLY A C 1
ATOM 559 O O . GLY A 1 72 ? 12.847 2.241 -12.488 1.00 89.25 72 GLY A O 1
ATOM 560 N N . HIS A 1 73 ? 11.981 0.868 -14.049 1.00 89.94 73 HIS A 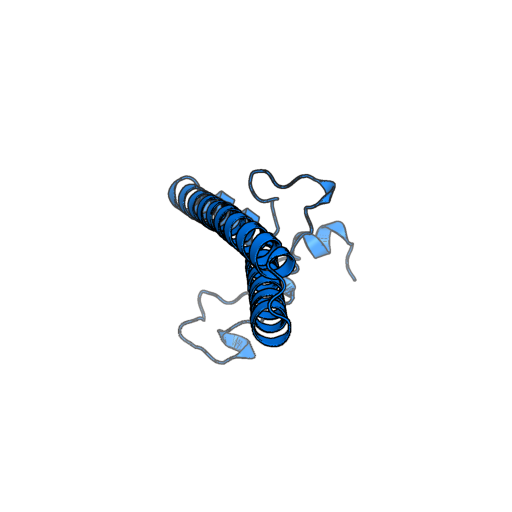N 1
ATOM 561 C CA . HIS A 1 73 ? 12.183 1.774 -15.169 1.00 89.94 73 HIS A CA 1
ATOM 562 C C . HIS A 1 73 ? 11.036 2.771 -15.270 1.00 89.94 73 HIS A C 1
ATOM 564 O O . HIS A 1 73 ? 11.286 3.912 -15.600 1.00 89.94 73 HIS A O 1
ATOM 570 N N . GLU A 1 74 ? 9.798 2.402 -14.974 1.00 91.88 74 GLU A N 1
ATOM 571 C CA . GLU A 1 74 ? 8.637 3.298 -15.058 1.00 91.88 74 GLU A CA 1
ATOM 572 C C . GLU A 1 74 ? 7.832 3.257 -13.756 1.00 91.88 74 GLU A C 1
ATOM 574 O O . GLU A 1 74 ? 7.841 2.230 -13.078 1.00 91.88 74 GLU A O 1
ATOM 579 N N . PRO A 1 75 ? 7.126 4.340 -13.389 1.00 91.69 75 PRO A N 1
ATOM 580 C CA . PRO A 1 75 ? 6.191 4.293 -12.276 1.00 91.69 75 PRO A CA 1
ATOM 581 C C . PRO A 1 75 ? 5.029 3.350 -12.585 1.00 91.69 75 PRO A C 1
ATOM 583 O O . PRO A 1 75 ? 4.638 3.175 -13.747 1.00 91.69 75 PRO A O 1
ATOM 586 N N . TRP A 1 76 ? 4.436 2.766 -11.547 1.00 91.81 76 TRP A N 1
ATOM 587 C CA . TRP A 1 76 ? 3.194 2.013 -11.697 1.00 91.81 76 TRP A CA 1
ATOM 588 C C . TRP A 1 76 ? 2.061 2.932 -12.182 1.00 91.81 76 TRP A C 1
ATOM 590 O O . TRP A 1 76 ? 2.043 4.125 -11.869 1.00 91.81 76 TRP A O 1
ATOM 600 N N . PRO A 1 77 ? 1.064 2.422 -12.929 1.00 90.69 77 PRO A N 1
ATOM 601 C CA . PRO A 1 77 ? -0.098 3.226 -13.289 1.00 90.69 77 PRO A CA 1
ATOM 602 C C . PRO A 1 77 ? -0.787 3.818 -12.048 1.00 90.69 77 PRO A C 1
ATOM 604 O O . PRO A 1 77 ? -1.220 3.088 -11.159 1.00 90.69 77 PRO A O 1
ATOM 607 N N . GLY A 1 78 ? -0.896 5.148 -12.001 1.00 88.38 78 GLY A N 1
AT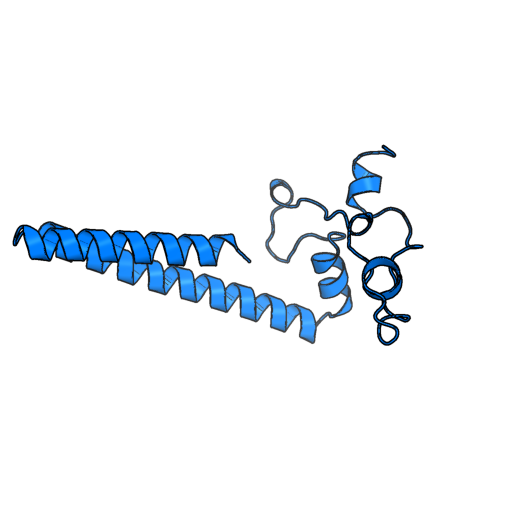OM 608 C CA . GLY A 1 78 ? -1.472 5.886 -10.870 1.00 88.38 78 GLY A CA 1
ATOM 609 C C . GLY A 1 78 ? -0.474 6.267 -9.771 1.00 88.38 78 GLY A C 1
ATOM 610 O O . GLY A 1 78 ? -0.835 7.029 -8.876 1.00 88.38 78 GLY A O 1
ATOM 611 N N . GLU A 1 79 ? 0.773 5.802 -9.841 1.00 90.56 79 GLU A N 1
ATOM 612 C CA . GLU A 1 79 ? 1.850 6.283 -8.979 1.00 90.56 79 GLU A CA 1
ATOM 613 C C . GLU A 1 79 ? 2.233 7.714 -9.375 1.00 90.56 79 GLU A C 1
ATOM 615 O O . GLU A 1 79 ? 2.454 8.029 -10.548 1.00 90.56 79 GLU A O 1
ATOM 620 N N . ILE A 1 80 ? 2.278 8.607 -8.388 1.00 91.12 80 ILE A N 1
ATOM 621 C CA . ILE A 1 80 ? 2.645 10.004 -8.619 1.00 91.12 80 ILE A CA 1
ATOM 622 C C . ILE A 1 80 ? 4.167 10.142 -8.771 1.00 91.12 80 ILE A C 1
ATOM 624 O O . ILE A 1 80 ? 4.908 9.399 -8.126 1.00 91.12 80 ILE A O 1
ATOM 628 N N . PRO A 1 81 ? 4.667 11.144 -9.522 1.00 86.88 81 PRO A N 1
ATOM 629 C CA . PRO A 1 81 ? 6.105 11.310 -9.740 1.00 86.88 81 PRO A CA 1
ATOM 630 C C . PRO A 1 81 ? 6.935 11.403 -8.454 1.00 86.88 81 PRO A C 1
ATOM 632 O O . PRO A 1 81 ? 8.039 10.878 -8.402 1.00 86.88 81 PRO A O 1
ATOM 635 N N . ALA A 1 82 ? 6.397 12.034 -7.405 1.00 87.81 82 ALA A N 1
ATOM 636 C CA . ALA A 1 82 ? 7.078 12.168 -6.115 1.00 87.81 82 ALA A CA 1
ATOM 637 C C . ALA A 1 82 ? 7.135 10.862 -5.299 1.00 87.81 82 ALA A C 1
ATOM 639 O O . ALA A 1 82 ? 7.951 10.754 -4.390 1.00 87.81 82 ALA A O 1
ATOM 640 N N . GLY A 1 83 ? 6.255 9.900 -5.590 1.00 86.25 83 GLY A N 1
ATOM 641 C CA . GLY A 1 83 ? 6.224 8.592 -4.933 1.00 86.25 83 GLY A CA 1
ATOM 642 C C . GLY A 1 83 ? 7.088 7.546 -5.635 1.00 86.25 83 GLY A C 1
ATOM 643 O O . GLY A 1 83 ? 7.449 6.551 -5.016 1.00 86.25 83 GLY A O 1
ATOM 644 N N . PHE A 1 84 ? 7.450 7.787 -6.898 1.00 90.62 84 PHE A N 1
ATOM 645 C CA . PHE A 1 84 ? 8.238 6.851 -7.684 1.00 90.62 84 PHE A CA 1
ATOM 646 C C . PHE A 1 84 ? 9.698 6.825 -7.231 1.00 90.62 84 PHE A C 1
ATOM 648 O O . PHE A 1 84 ? 10.441 7.796 -7.392 1.00 90.62 84 PHE A O 1
ATOM 655 N N . ILE A 1 85 ? 10.120 5.671 -6.718 1.00 87.69 85 ILE A N 1
ATOM 656 C CA . ILE A 1 85 ? 11.507 5.395 -6.348 1.00 87.69 85 ILE A CA 1
ATOM 657 C C . ILE A 1 85 ? 12.031 4.287 -7.275 1.00 87.69 85 ILE A C 1
ATOM 659 O O . ILE A 1 85 ? 11.603 3.137 -7.148 1.00 87.69 85 ILE A O 1
ATOM 663 N N . PRO A 1 86 ? 12.951 4.601 -8.207 1.00 87.81 86 PRO A N 1
ATOM 664 C CA . PRO A 1 86 ? 13.533 3.611 -9.107 1.00 87.81 86 PRO A CA 1
ATOM 665 C C . PRO A 1 86 ? 14.211 2.467 -8.343 1.00 87.81 86 PRO A C 1
ATOM 667 O O . PRO A 1 86 ? 14.896 2.678 -7.340 1.00 87.81 86 PRO A O 1
ATOM 670 N N . ARG A 1 87 ? 14.060 1.240 -8.844 1.00 87.69 87 ARG A N 1
ATOM 671 C CA . ARG A 1 87 ? 14.604 0.027 -8.220 1.00 87.69 87 ARG A CA 1
ATOM 672 C C . ARG A 1 87 ? 16.052 -0.222 -8.647 1.00 87.69 87 ARG A C 1
ATOM 674 O O . ARG A 1 87 ? 16.395 -0.099 -9.821 1.00 87.69 87 ARG A O 1
ATOM 681 N N . HIS A 1 88 ? 16.894 -0.656 -7.709 1.00 86.75 88 HIS A N 1
ATOM 682 C CA . HIS A 1 88 ? 18.251 -1.121 -8.007 1.00 86.75 88 HIS A CA 1
ATOM 683 C C . HIS A 1 88 ? 18.269 -2.589 -8.452 1.00 86.75 88 HIS A C 1
ATOM 685 O O . HIS A 1 88 ? 18.691 -3.453 -7.689 1.00 86.75 88 HIS A O 1
ATOM 691 N N . THR A 1 89 ? 17.859 -2.879 -9.691 1.00 84.62 89 THR A N 1
ATOM 692 C CA . THR A 1 89 ? 17.944 -4.248 -10.253 1.00 84.62 89 THR A CA 1
ATOM 693 C C . THR A 1 89 ? 19.381 -4.788 -10.276 1.00 84.62 89 THR A C 1
ATOM 695 O O . THR A 1 89 ? 19.593 -5.992 -10.214 1.00 84.62 89 THR A O 1
ATOM 698 N N . CYS A 1 90 ? 20.389 -3.908 -10.288 1.00 83.50 90 CYS A N 1
ATOM 699 C CA . CYS A 1 90 ? 21.804 -4.282 -10.205 1.00 83.50 90 CYS A CA 1
ATOM 700 C C . CYS A 1 90 ? 22.222 -4.909 -8.863 1.00 83.50 90 CYS A C 1
ATOM 702 O O . CYS A 1 90 ? 23.326 -5.437 -8.768 1.00 83.50 90 CYS A O 1
ATOM 704 N N . LYS A 1 91 ? 21.380 -4.821 -7.826 1.00 83.75 91 LYS A N 1
ATOM 705 C CA . LYS A 1 91 ? 21.616 -5.428 -6.508 1.00 83.75 91 LYS A CA 1
ATOM 706 C C . LYS A 1 91 ? 20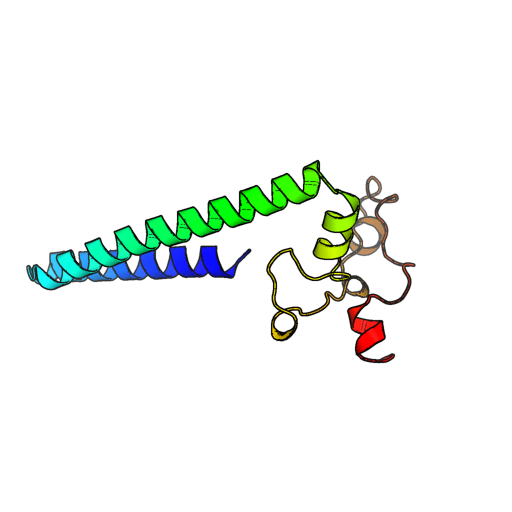.825 -6.720 -6.302 1.00 83.75 91 LYS A C 1
ATOM 708 O O . LYS A 1 91 ? 20.828 -7.253 -5.196 1.00 83.75 91 LYS A O 1
ATOM 713 N N . ASP A 1 92 ? 20.121 -7.187 -7.328 1.00 85.88 92 ASP A N 1
ATOM 714 C CA . ASP A 1 92 ? 19.367 -8.428 -7.244 1.00 85.88 92 ASP A CA 1
ATOM 715 C C . ASP A 1 92 ? 20.310 -9.623 -7.207 1.00 85.88 92 ASP A C 1
ATOM 717 O O . ASP A 1 92 ? 21.241 -9.704 -8.007 1.00 85.88 92 ASP A O 1
ATOM 721 N N . GLU A 1 93 ? 20.028 -10.568 -6.309 1.00 85.62 93 GLU A N 1
ATOM 722 C CA . GLU A 1 93 ? 20.705 -11.860 -6.327 1.00 85.62 93 GLU A CA 1
ATOM 723 C C . GLU A 1 93 ? 20.386 -12.589 -7.639 1.00 85.62 93 GLU A C 1
ATOM 725 O O . GLU A 1 93 ? 19.225 -12.781 -8.016 1.00 85.62 93 G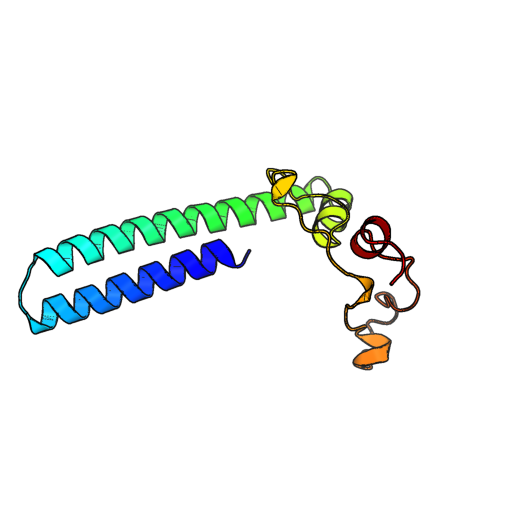LU A O 1
ATOM 730 N N . CYS A 1 94 ? 21.427 -13.037 -8.326 1.00 86.75 94 CYS A N 1
ATOM 731 C CA . CYS A 1 94 ? 21.318 -13.866 -9.507 1.00 86.75 94 CYS A CA 1
ATOM 732 C C . CYS A 1 94 ? 21.160 -15.328 -9.097 1.00 86.75 94 CYS A C 1
ATOM 734 O O . CYS A 1 94 ? 22.078 -15.945 -8.559 1.00 86.75 94 CYS A O 1
ATOM 736 N N . LEU A 1 95 ? 20.019 -15.935 -9.421 1.00 87.06 95 LEU A N 1
ATOM 737 C CA . LEU A 1 95 ? 19.760 -17.335 -9.074 1.00 87.06 95 LEU A CA 1
ATOM 738 C C . LEU A 1 95 ? 20.796 -18.308 -9.658 1.00 87.06 95 LEU A C 1
ATOM 740 O O . LEU A 1 95 ? 21.089 -19.326 -9.037 1.00 87.06 95 LEU A O 1
ATOM 744 N N . TYR A 1 96 ? 21.383 -17.997 -10.815 1.00 88.88 96 TYR A N 1
ATOM 745 C CA . TYR A 1 96 ? 22.414 -18.840 -11.413 1.00 88.88 96 TYR A CA 1
ATOM 746 C C . TYR A 1 96 ? 23.766 -18.706 -10.694 1.00 88.88 96 TYR A C 1
ATOM 748 O O . TYR A 1 96 ? 24.298 -19.702 -10.214 1.00 88.88 96 TYR A O 1
ATOM 756 N N . HIS A 1 97 ? 24.312 -17.493 -10.573 1.00 87.94 97 HIS A N 1
ATOM 757 C CA . HIS A 1 97 ? 25.651 -17.298 -10.000 1.00 87.94 97 HIS A CA 1
ATOM 758 C C . HIS A 1 97 ? 25.668 -17.286 -8.465 1.00 87.94 97 HIS A C 1
ATOM 760 O O . HIS A 1 97 ? 26.581 -17.857 -7.875 1.00 87.94 97 HIS A O 1
ATOM 766 N N . ASP A 1 98 ? 24.656 -16.699 -7.820 1.00 87.81 98 ASP A N 1
ATOM 767 C CA . ASP A 1 98 ? 24.614 -16.549 -6.358 1.00 87.81 98 ASP A CA 1
ATOM 768 C C . ASP A 1 98 ? 23.949 -17.749 -5.670 1.00 87.81 98 ASP A C 1
ATOM 770 O O . ASP A 1 98 ? 24.250 -18.053 -4.515 1.00 87.81 98 ASP A O 1
ATOM 774 N N . ARG A 1 99 ? 23.039 -18.451 -6.366 1.00 87.81 99 ARG A N 1
ATOM 775 C CA . ARG A 1 99 ? 22.292 -19.601 -5.815 1.00 87.81 99 ARG A CA 1
ATOM 776 C C . ARG A 1 99 ? 22.540 -20.931 -6.537 1.00 87.81 99 ARG A C 1
ATOM 778 O O . ARG A 1 99 ? 22.052 -21.952 -6.061 1.00 87.81 99 ARG A O 1
ATOM 785 N N . GLY A 1 100 ? 23.294 -20.952 -7.638 1.00 88.44 100 GLY A N 1
ATOM 786 C CA . GLY A 1 100 ? 23.655 -22.183 -8.355 1.00 88.44 100 GLY A CA 1
ATOM 787 C C . GLY A 1 100 ? 22.500 -22.873 -9.092 1.00 88.44 100 GLY A C 1
ATOM 788 O O . GLY A 1 100 ? 22.610 -24.053 -9.419 1.00 88.44 100 GLY A O 1
ATOM 789 N N . VAL A 1 101 ? 21.386 -22.179 -9.339 1.00 91.25 101 VAL A N 1
ATOM 790 C CA . VAL A 1 101 ? 20.210 -22.740 -10.023 1.00 91.25 101 VAL A CA 1
ATOM 791 C C . VAL A 1 101 ? 20.462 -22.742 -11.530 1.00 91.25 101 VAL A C 1
ATOM 793 O O . VAL A 1 101 ? 20.311 -21.720 -12.201 1.00 91.25 101 VAL A O 1
ATOM 796 N N . VAL A 1 102 ? 20.868 -23.890 -12.074 1.00 89.81 102 VAL A N 1
ATOM 797 C CA . VAL A 1 102 ? 21.266 -24.046 -13.486 1.00 89.81 102 VAL A CA 1
ATOM 798 C C . VAL A 1 102 ? 20.102 -23.765 -14.441 1.00 89.81 102 VAL A C 1
ATOM 800 O O . VAL A 1 102 ? 20.294 -23.163 -15.496 1.00 89.81 102 VAL A O 1
ATOM 803 N N . GLU A 1 103 ? 18.877 -24.107 -14.049 1.00 91.81 103 GLU A N 1
ATOM 804 C CA . GLU A 1 103 ? 17.655 -23.838 -14.812 1.00 91.81 103 GLU A CA 1
ATOM 805 C C . GLU A 1 103 ? 17.387 -22.332 -14.979 1.00 91.81 103 GLU A C 1
ATOM 807 O O . GLU A 1 103 ? 16.676 -21.923 -15.898 1.00 91.81 103 GLU A O 1
ATOM 812 N N . ALA A 1 104 ? 17.985 -21.494 -14.126 1.00 85.56 104 ALA A N 1
ATOM 813 C CA . ALA A 1 104 ? 17.876 -20.042 -14.180 1.00 85.56 104 ALA A CA 1
ATOM 814 C C . ALA A 1 104 ? 18.976 -19.375 -15.029 1.00 85.56 104 ALA A C 1
ATOM 816 O O . ALA A 1 104 ? 19.061 -18.149 -15.039 1.00 85.56 104 ALA A O 1
ATOM 817 N N . LEU A 1 105 ? 19.802 -20.130 -15.771 1.00 85.06 105 LEU A N 1
ATOM 818 C CA . LEU A 1 105 ? 20.870 -19.573 -16.618 1.00 85.06 105 LEU A CA 1
ATOM 819 C C . LEU A 1 105 ? 20.354 -18.476 -17.567 1.00 85.06 105 LEU A C 1
ATOM 821 O O . LEU A 1 105 ? 20.963 -17.413 -17.686 1.00 85.06 105 LEU A O 1
ATOM 825 N N . MET A 1 106 ? 19.192 -18.701 -18.188 1.00 82.50 106 MET A N 1
ATOM 826 C CA . MET A 1 106 ? 18.554 -17.741 -19.103 1.00 82.50 106 MET A CA 1
ATOM 827 C C . MET A 1 106 ? 17.944 -16.518 -18.394 1.00 82.50 106 MET A C 1
ATOM 829 O O . MET A 1 106 ? 17.487 -15.594 -19.058 1.00 82.50 106 MET A O 1
ATOM 833 N N . GLN A 1 107 ? 17.929 -16.506 -17.059 1.00 79.62 107 GLN A N 1
ATOM 834 C CA . GLN A 1 107 ? 17.426 -15.421 -16.209 1.00 79.62 107 GLN A CA 1
ATOM 835 C C . GLN A 1 107 ? 18.572 -14.661 -15.514 1.00 79.62 107 GLN A C 1
ATOM 837 O O . GLN A 1 107 ? 18.330 -13.857 -14.616 1.00 79.62 107 GLN A O 1
ATOM 842 N N . CYS A 1 108 ? 19.827 -14.920 -15.900 1.00 84.12 108 CYS A N 1
ATOM 843 C CA . CYS A 1 108 ? 20.997 -14.275 -15.315 1.00 84.12 108 CYS A CA 1
ATOM 844 C C . CYS A 1 108 ? 21.002 -12.753 -15.553 1.00 84.12 108 CYS A C 1
ATOM 846 O O . CYS A 1 108 ? 20.865 -12.280 -16.682 1.00 84.12 108 CYS A O 1
ATOM 848 N N . THR A 1 109 ? 21.233 -11.986 -14.484 1.00 78.94 109 THR A N 1
ATOM 849 C CA . THR A 1 109 ? 21.256 -10.512 -14.497 1.00 78.94 109 THR A CA 1
ATOM 850 C C . THR A 1 109 ? 22.664 -9.909 -14.376 1.00 78.94 109 THR A C 1
ATOM 852 O O . THR A 1 109 ? 22.823 -8.706 -14.569 1.00 78.94 109 THR A O 1
ATOM 855 N N . CYS A 1 110 ? 23.706 -10.715 -14.126 1.00 80.94 110 CYS A N 1
ATOM 856 C CA . CYS A 1 110 ? 25.064 -10.270 -13.744 1.00 80.94 110 CYS A CA 1
ATOM 857 C C . CYS A 1 110 ? 25.847 -9.454 -14.797 1.00 80.94 110 CYS A C 1
ATOM 859 O O . CYS A 1 110 ? 26.969 -9.038 -14.526 1.00 80.94 110 CYS A O 1
ATOM 861 N N . GLY A 1 111 ? 25.294 -9.239 -15.992 1.00 75.94 111 GLY A N 1
ATOM 862 C CA . GLY A 1 111 ? 25.911 -8.458 -17.072 1.00 75.94 111 GLY A CA 1
ATOM 863 C C . GLY A 1 111 ? 24.999 -7.381 -17.660 1.00 75.94 111 GLY A C 1
ATOM 864 O O . GLY A 1 111 ? 25.287 -6.868 -18.738 1.00 75.94 111 GLY A O 1
ATOM 865 N N . GLN A 1 112 ? 23.882 -7.073 -16.998 1.00 78.25 112 GLN A N 1
ATOM 866 C CA . GLN A 1 112 ? 22.954 -6.042 -17.458 1.00 78.25 112 GLN A CA 1
ATOM 867 C C . GLN A 1 112 ? 23.574 -4.636 -17.319 1.00 78.25 112 GLN A C 1
ATOM 869 O O . GLN A 1 112 ? 24.404 -4.412 -16.431 1.00 78.25 112 GLN A O 1
ATOM 874 N N . PRO A 1 113 ? 23.192 -3.675 -18.184 1.00 77.94 113 PRO A N 1
ATOM 875 C CA . PRO A 1 113 ? 23.600 -2.280 -18.041 1.00 77.94 113 PRO A CA 1
ATOM 876 C C . PRO A 1 113 ? 23.145 -1.697 -16.687 1.00 77.94 113 PRO A C 1
ATOM 878 O O . PRO A 1 113 ? 22.291 -2.284 -16.013 1.00 77.94 113 PRO A O 1
ATOM 881 N N . PRO A 1 114 ? 23.704 -0.545 -16.259 1.00 80.25 114 PRO A N 1
ATOM 882 C CA . PRO A 1 114 ? 23.281 0.114 -15.029 1.00 80.25 114 PRO A CA 1
ATOM 883 C C . PRO A 1 114 ? 21.758 0.273 -14.971 1.00 80.25 114 PRO A C 1
ATOM 885 O O . PRO A 1 114 ? 21.135 0.712 -15.930 1.00 80.25 114 PRO A O 1
ATOM 888 N N . CYS A 1 115 ? 21.153 -0.078 -13.836 1.00 86.19 115 CYS A N 1
ATOM 889 C CA . CYS A 1 115 ? 19.718 0.115 -13.640 1.00 86.19 115 CYS A CA 1
ATOM 890 C C . CYS A 1 115 ? 19.350 1.608 -13.641 1.00 86.19 115 CYS A C 1
ATOM 892 O O . CYS A 1 115 ? 20.177 2.447 -13.269 1.00 86.19 115 CYS A O 1
ATOM 894 N N . ARG A 1 116 ? 18.085 1.941 -13.936 1.00 84.94 116 ARG A N 1
ATOM 895 C CA . ARG A 1 116 ? 17.596 3.333 -13.954 1.00 84.94 116 ARG A CA 1
ATOM 896 C C . ARG A 1 116 ? 17.908 4.104 -12.663 1.00 84.94 116 ARG A C 1
ATOM 898 O O . ARG A 1 116 ? 18.222 5.290 -12.709 1.00 84.94 116 ARG A O 1
ATOM 905 N N . ALA A 1 117 ? 17.873 3.435 -11.509 1.00 86.00 117 ALA A N 1
ATOM 906 C CA . ALA A 1 117 ? 18.252 4.041 -10.232 1.00 86.00 117 ALA A CA 1
ATOM 907 C C . ALA A 1 117 ? 19.723 4.505 -10.206 1.00 86.00 117 ALA A C 1
ATOM 909 O O . ALA A 1 117 ? 20.020 5.598 -9.729 1.00 86.00 117 ALA A O 1
ATOM 910 N N . CYS A 1 118 ? 20.640 3.706 -10.758 1.00 85.19 118 CYS A N 1
ATOM 911 C CA . CYS A 1 118 ? 22.054 4.067 -10.893 1.00 85.19 118 CYS A CA 1
ATOM 912 C C . CYS A 1 118 ? 22.286 5.147 -11.958 1.00 85.19 118 CYS A C 1
ATOM 914 O O . CYS A 1 118 ? 23.183 5.967 -11.800 1.00 85.19 118 CYS A O 1
ATOM 916 N N . GLU A 1 119 ? 21.493 5.167 -13.030 1.00 84.44 119 GLU A N 1
ATOM 917 C CA . GLU A 1 119 ? 21.592 6.207 -14.061 1.00 84.44 119 GLU A CA 1
ATOM 918 C C . GLU A 1 119 ? 21.196 7.586 -13.521 1.00 84.44 119 GLU A C 1
ATOM 920 O O . GLU A 1 119 ? 21.872 8.574 -13.797 1.00 84.44 119 GLU A O 1
ATOM 925 N N . ILE A 1 120 ? 20.137 7.650 -12.707 1.00 78.75 120 ILE A N 1
ATOM 926 C CA . ILE A 1 120 ? 19.658 8.898 -12.095 1.00 78.75 120 ILE A CA 1
ATOM 927 C C . ILE A 1 120 ? 20.594 9.370 -10.972 1.00 78.75 120 ILE A C 1
ATOM 929 O O . ILE A 1 120 ? 20.826 10.569 -10.833 1.00 78.75 120 ILE A O 1
ATOM 933 N N . GLY A 1 121 ? 21.137 8.445 -10.173 1.00 67.88 121 GLY A N 1
ATOM 934 C CA . GLY A 1 121 ? 22.025 8.763 -9.048 1.00 67.88 121 GLY A CA 1
ATOM 935 C C . GLY A 1 121 ? 23.454 9.159 -9.438 1.00 67.88 121 GLY A C 1
ATOM 936 O O . GLY A 1 121 ? 24.194 9.649 -8.587 1.00 67.88 121 GLY A O 1
ATOM 937 N N . GLY A 1 122 ? 23.845 8.966 -10.703 1.00 54.53 122 GLY A N 1
ATOM 938 C CA . GLY A 1 122 ? 25.246 8.989 -11.122 1.00 54.53 122 GLY A CA 1
ATOM 939 C C . GLY A 1 122 ? 25.989 7.719 -10.687 1.00 54.53 122 GLY A C 1
ATOM 940 O O . GLY A 1 122 ? 25.583 7.030 -9.750 1.00 54.53 122 GLY A O 1
ATOM 941 N N . LYS A 1 123 ? 27.077 7.376 -11.397 1.00 45.72 123 LYS A N 1
ATOM 942 C CA . LYS A 1 123 ? 27.944 6.249 -11.013 1.00 45.72 123 LYS A CA 1
ATOM 943 C C . LYS A 1 123 ? 28.424 6.471 -9.574 1.00 45.72 123 LYS A C 1
ATOM 945 O O . LYS A 1 123 ? 29.094 7.471 -9.325 1.00 45.72 123 LYS A O 1
ATOM 950 N N . LEU A 1 124 ? 28.053 5.558 -8.672 1.00 46.31 124 LEU A N 1
ATOM 951 C CA . LEU A 1 124 ? 28.717 5.407 -7.374 1.00 46.31 124 LEU A CA 1
ATOM 952 C C . LEU A 1 124 ? 30.222 5.205 -7.582 1.00 46.31 124 LEU A C 1
ATOM 954 O O . LEU A 1 124 ? 30.579 4.470 -8.535 1.00 46.31 124 LEU A O 1
#

Sequence (124 aa):
MTDLQDASRFLGNAAMALRAAHVRTGTDHYAGIAAELKGLAERVRQLEDEARSKMHDLHSTDPERFARCRDGHEPWPGEIPAGFIPRHTCKDECLYHDRGVVEALMQCTCGQPPCRACEIGGKL

Mean predicted aligned error: 6.67 Å

Foldseek 3Di:
DVVLVVLLVVLQVQLVVLVVVCVVPVDCVSVVVSVVSNVVSVVSVVVVVVVVVLLVVCCVPPVPVSVCCVQQVDPDVVQDPVRRDRDFPCPDDACCPRVVPPVCPVVGDPPPDGGPNCVVVDPD

pLDDT: mean 89.97, std 9.3, range [45.72, 98.25]

Radius of gyration: 21.39 Å; Cα contacts (8 Å, |Δi|>4): 116; chains: 1; bounding box: 48×36×53 Å

Organism: NCBI:txid66895

Secondary structure (DSSP, 8-state):
--HHHHHHHHHHHHHHHHHHHHHHH--HHHHHHHHHHHHHHHHHHHHHHHHHHHHHHHHHH-HHHHHHHHTTSSPPTT--TTT-----GGGSPPTTTTT--GGGGGG--TTPPPPHHHHHH---

Solvent-accessible surface area (backbone atoms only — not comparable to full-atom values): 6991 Å² total; per-residue (Å²): 137,57,67,52,56,49,50,30,50,53,30,51,52,51,21,51,54,27,42,55,48,17,75,76,66,72,44,60,68,35,46,52,54,22,50,53,33,48,57,50,26,53,53,36,47,52,51,46,51,52,54,51,47,53,52,51,52,38,43,74,76,39,49,66,57,39,49,34,28,76,54,20,67,39,64,52,94,88,57,50,80,91,72,56,71,52,32,62,60,80,74,58,84,31,50,26,84,76,65,66,36,71,92,34,54,92,68,58,54,94,80,62,76,81,27,56,32,44,65,76,70,44,86,126